Protein AF-A0AAU7J8F1-F1 (afdb_monomer)

Radius of gyration: 15.98 Å; Cα contacts (8 Å, |Δi|>4): 127; chains: 1; bounding box: 39×22×41 Å

Sequence (107 aa):
VMVTAHAFIMIFFMVMPIMIGGFGNWLVPLMIGAPDMAFPRMNNMSFWLLPPSLTLLLTGGLVESGAGTGWTVYPPLSSNIAHSGASVDLSIFSLHLAGASSILGAI

pLDDT: mean 96.73, std 1.99, range [86.19, 98.69]

Nearest PDB structures (foldseek):
  8d4t-assembly1_N  TM=1.000E+00  e=4.501E-09  Bos taurus
  8ugh-assembly1_4A  TM=9.991E-01  e=1.594E-08  Sus scrofa
  3abl-assembly1_A  TM=9.999E-01  e=2.052E-08  Bos taurus
  7vuw-assembly2_N  TM=1.000E+00  e=2.271E-08  Bos taurus
  5z62-assembly1_A  TM=9.864E-01  e=1.594E-08  Homo sapiens

Mean predicted aligned error: 2.63 Å

Solvent-accessible surface area (backbone atoms only — not comparable to full-atom values): 5605 Å² total; per-residue (Å²): 56,69,68,19,52,49,50,46,41,50,48,65,68,38,50,45,42,47,54,51,59,45,48,38,67,58,47,50,30,62,76,71,70,43,96,60,68,98,52,58,70,49,43,52,49,18,59,64,29,42,62,62,15,51,48,30,39,53,50,10,53,68,35,90,79,22,38,66,42,46,77,81,50,46,74,66,53,49,32,67,89,66,40,68,69,61,18,49,55,29,38,51,52,12,50,50,33,40,48,51,17,53,53,44,61,71,107

Structure (mmCIF, N/CA/C/O backbone):
data_AF-A0AAU7J8F1-F1
#
_entry.id   AF-A0AAU7J8F1-F1
#
loop_
_atom_site.group_PDB
_atom_site.id
_atom_site.type_symbol
_atom_site.label_atom_id
_atom_site.label_alt_id
_atom_site.label_comp_id
_atom_site.label_asym_id
_atom_site.label_entity_id
_atom_site.label_seq_id
_atom_site.pdbx_PDB_ins_code
_atom_site.Cartn_x
_atom_site.Cartn_y
_atom_site.Cartn_z
_atom_site.occupancy
_atom_site.B_iso_or_equiv
_atom_site.auth_seq_id
_atom_site.auth_comp_id
_atom_site.auth_asym_id
_atom_site.auth_atom_id
_atom_site.pdbx_PDB_model_num
ATOM 1 N N . VAL A 1 1 ? 3.678 -2.769 -18.247 1.00 86.19 1 VAL A N 1
ATOM 2 C CA . VAL A 1 1 ? 3.828 -1.732 -17.197 1.00 86.19 1 VAL A CA 1
ATOM 3 C C . VAL A 1 1 ? 2.465 -1.263 -16.710 1.00 86.19 1 VAL A C 1
ATOM 5 O O . VAL A 1 1 ? 2.128 -1.567 -15.578 1.00 86.19 1 VAL A O 1
ATOM 8 N N . MET A 1 2 ? 1.620 -0.655 -17.560 1.00 94.38 2 MET A N 1
ATOM 9 C CA . MET A 1 2 ? 0.279 -0.188 -17.145 1.00 94.38 2 MET A CA 1
ATOM 10 C C . MET A 1 2 ? -0.613 -1.285 -16.550 1.00 94.38 2 MET A C 1
ATOM 12 O O . MET A 1 2 ? -1.259 -1.053 -15.538 1.00 94.38 2 MET A O 1
ATOM 16 N N . V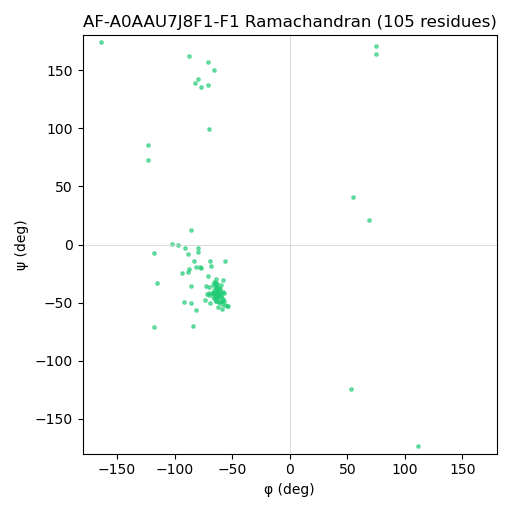AL A 1 3 ? -0.611 -2.491 -17.130 1.00 96.62 3 VAL A N 1
ATOM 17 C CA . VAL A 1 3 ? -1.375 -3.635 -16.594 1.00 96.62 3 VAL A CA 1
ATOM 18 C C . VAL A 1 3 ? -0.867 -4.051 -15.208 1.00 96.62 3 VAL A C 1
ATOM 20 O O . VAL A 1 3 ? -1.666 -4.261 -14.300 1.00 96.62 3 VAL A O 1
ATOM 23 N N . THR A 1 4 ? 0.457 -4.115 -15.027 1.00 95.75 4 THR A N 1
ATOM 24 C CA . THR A 1 4 ? 1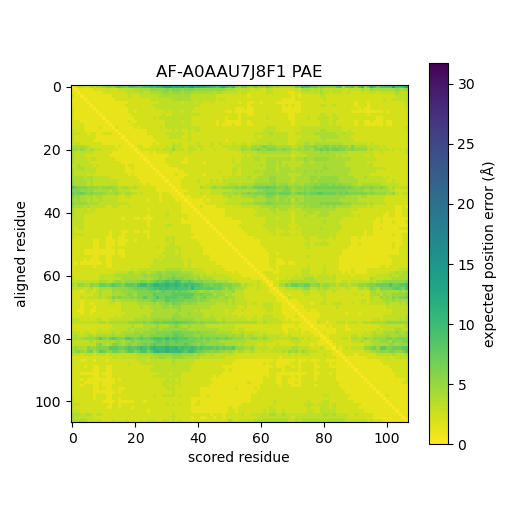.098 -4.393 -13.734 1.00 95.75 4 THR A CA 1
ATOM 25 C C . THR A 1 4 ? 0.700 -3.348 -12.688 1.00 95.75 4 THR A C 1
ATOM 27 O O . THR A 1 4 ? 0.218 -3.701 -11.615 1.00 95.75 4 THR A O 1
ATOM 30 N N . ALA A 1 5 ? 0.838 -2.061 -13.024 1.00 95.88 5 ALA A N 1
ATOM 31 C CA . ALA A 1 5 ? 0.503 -0.950 -12.139 1.00 95.88 5 ALA A CA 1
ATOM 32 C C . ALA A 1 5 ? -0.992 -0.920 -11.795 1.00 95.88 5 ALA A C 1
ATOM 34 O O . ALA A 1 5 ? -1.344 -0.745 -10.633 1.00 95.88 5 ALA A O 1
ATOM 35 N N . HIS A 1 6 ? -1.869 -1.153 -12.776 1.00 98.00 6 HIS A N 1
ATOM 36 C CA . HIS A 1 6 ? -3.310 -1.258 -12.558 1.00 98.00 6 HIS A CA 1
ATOM 37 C C . HIS A 1 6 ? -3.634 -2.345 -11.530 1.00 98.00 6 HIS A C 1
ATOM 39 O O . HIS A 1 6 ? -4.306 -2.064 -10.544 1.00 98.00 6 HIS A O 1
ATOM 45 N N . ALA A 1 7 ? -3.117 -3.560 -11.718 1.00 97.94 7 ALA A N 1
ATOM 46 C CA . ALA A 1 7 ? -3.362 -4.658 -10.790 1.00 97.94 7 ALA A CA 1
ATOM 47 C C . ALA A 1 7 ? -2.860 -4.337 -9.372 1.00 97.94 7 ALA A C 1
ATOM 49 O O . ALA A 1 7 ? -3.592 -4.539 -8.402 1.00 97.94 7 ALA A O 1
ATOM 50 N N . PHE A 1 8 ? -1.652 -3.778 -9.246 1.00 97.94 8 PHE A N 1
ATOM 51 C CA . PHE A 1 8 ? -1.115 -3.388 -7.943 1.00 97.94 8 PHE A CA 1
ATOM 52 C C . PHE A 1 8 ? -1.945 -2.304 -7.262 1.00 97.94 8 PHE A C 1
ATOM 54 O O . PHE A 1 8 ? -2.292 -2.463 -6.094 1.00 97.94 8 PHE A O 1
ATOM 61 N N . ILE A 1 9 ? -2.327 -1.249 -7.982 1.00 98.25 9 ILE A N 1
ATOM 62 C CA . ILE A 1 9 ? -3.161 -0.173 -7.437 1.00 98.25 9 ILE A CA 1
ATOM 63 C C . ILE A 1 9 ? -4.517 -0.720 -6.992 1.00 98.25 9 ILE A C 1
ATOM 65 O O . ILE A 1 9 ? -4.928 -0.481 -5.858 1.00 98.25 9 ILE A O 1
ATOM 69 N N . MET A 1 10 ? -5.195 -1.492 -7.843 1.00 98.38 10 MET A N 1
ATOM 70 C CA . MET A 1 10 ? -6.533 -1.998 -7.537 1.00 98.38 10 MET A CA 1
ATOM 71 C C . MET A 1 10 ? -6.534 -2.928 -6.321 1.00 98.38 10 MET A C 1
ATOM 73 O O . MET A 1 10 ? -7.415 -2.827 -5.474 1.00 98.38 10 MET A O 1
ATOM 77 N N . ILE A 1 11 ? -5.546 -3.813 -6.194 1.00 97.12 11 ILE A N 1
ATOM 78 C CA . ILE A 1 11 ? -5.516 -4.787 -5.098 1.00 97.12 11 ILE A CA 1
ATOM 79 C C . ILE A 1 11 ? -4.971 -4.146 -3.816 1.00 97.12 11 ILE A C 1
ATOM 81 O O . ILE A 1 11 ? -5.654 -4.133 -2.790 1.00 97.12 11 ILE A O 1
ATOM 85 N N . PHE A 1 12 ? -3.761 -3.587 -3.875 1.00 97.62 12 PHE A N 1
ATOM 86 C CA . PHE A 1 12 ? -3.008 -3.170 -2.688 1.00 97.62 12 PHE A CA 1
ATOM 87 C C . PHE A 1 12 ? -3.307 -1.747 -2.225 1.00 97.62 12 PHE A C 1
ATOM 89 O O . PHE A 1 12 ? -3.129 -1.457 -1.046 1.00 97.62 12 PHE A O 1
ATOM 96 N N . PHE A 1 13 ? -3.794 -0.874 -3.110 1.00 97.94 13 PHE A N 1
ATOM 97 C CA . PHE A 1 13 ? -4.016 0.543 -2.793 1.00 97.94 13 PHE A CA 1
ATOM 98 C C . PHE A 1 13 ? -5.479 0.985 -2.895 1.00 97.94 13 PHE A C 1
ATOM 100 O O . PHE A 1 13 ? -5.805 2.094 -2.479 1.00 97.94 13 PHE A O 1
ATOM 107 N N . MET A 1 14 ? -6.368 0.124 -3.396 1.00 97.56 14 MET A N 1
ATOM 108 C CA . MET A 1 14 ? -7.804 0.385 -3.459 1.00 97.56 14 MET A CA 1
ATOM 109 C C . MET A 1 14 ? -8.591 -0.633 -2.628 1.00 97.56 14 MET A C 1
ATOM 111 O O . MET A 1 14 ? -9.092 -0.279 -1.565 1.00 97.56 14 MET A O 1
ATOM 115 N N . VAL A 1 15 ? -8.681 -1.896 -3.059 1.00 98.00 15 VAL A N 1
ATOM 116 C CA . VAL A 1 15 ? -9.546 -2.898 -2.411 1.00 98.00 15 VAL A CA 1
ATOM 117 C C . VAL A 1 15 ? -9.132 -3.151 -0.962 1.00 98.00 15 VAL A C 1
ATOM 119 O O . VAL A 1 15 ? -9.967 -3.017 -0.070 1.00 98.00 15 VAL A O 1
ATOM 122 N N . MET A 1 16 ? -7.863 -3.479 -0.698 1.00 97.12 16 MET A N 1
ATOM 123 C CA . MET A 1 16 ? -7.426 -3.775 0.673 1.00 97.12 16 MET A CA 1
ATOM 124 C C . MET A 1 16 ? -7.539 -2.566 1.616 1.00 97.12 16 MET A C 1
ATOM 126 O O . MET A 1 16 ? -8.151 -2.720 2.677 1.00 97.12 16 MET A O 1
ATOM 130 N N . PRO A 1 17 ? -7.053 -1.359 1.262 1.00 96.56 17 PRO A N 1
ATOM 131 C CA . PRO A 1 17 ? -7.198 -0.203 2.140 1.00 96.56 17 PRO A CA 1
ATOM 132 C C . PRO A 1 17 ? -8.648 0.211 2.372 1.00 96.56 17 PRO A C 1
ATOM 134 O O . PRO A 1 17 ? -8.980 0.574 3.491 1.00 96.56 17 PRO A O 1
ATOM 137 N N . ILE A 1 18 ? -9.532 0.129 1.371 1.00 98.19 18 ILE A N 1
ATOM 138 C CA . ILE A 1 18 ? -10.946 0.487 1.558 1.00 98.19 18 ILE A CA 1
ATOM 139 C C . ILE A 1 18 ? -11.647 -0.534 2.455 1.00 98.19 18 ILE A C 1
ATOM 141 O O . ILE A 1 18 ? -12.302 -0.153 3.424 1.00 98.19 18 ILE A O 1
ATOM 145 N N . MET A 1 19 ? -11.510 -1.827 2.150 1.00 97.44 19 MET A N 1
ATOM 146 C CA . MET A 1 19 ? -12.256 -2.877 2.845 1.00 97.44 19 MET A CA 1
ATOM 147 C C . MET A 1 19 ? -11.726 -3.131 4.255 1.00 97.44 19 MET A C 1
ATOM 149 O O . MET A 1 19 ? -12.504 -3.191 5.202 1.00 97.44 19 MET A O 1
ATOM 153 N N . ILE A 1 20 ? -10.410 -3.267 4.410 1.00 94.50 20 ILE A N 1
ATOM 154 C CA . ILE A 1 20 ? -9.793 -3.631 5.691 1.00 94.50 20 ILE A CA 1
ATOM 155 C C . ILE A 1 20 ? -9.423 -2.366 6.468 1.00 94.50 20 ILE A C 1
ATOM 157 O O . ILE A 1 20 ? -9.797 -2.216 7.626 1.00 94.50 20 ILE A O 1
ATOM 161 N N . GLY A 1 21 ? -8.738 -1.424 5.816 1.00 93.50 21 GLY A N 1
ATOM 162 C CA . GLY A 1 21 ? -8.289 -0.188 6.456 1.00 93.50 21 GLY A CA 1
ATOM 163 C C . GLY A 1 21 ? -9.420 0.801 6.753 1.00 93.50 21 GLY A C 1
ATOM 164 O O . GLY A 1 21 ? -9.439 1.384 7.828 1.00 93.50 21 GLY A O 1
ATOM 165 N N 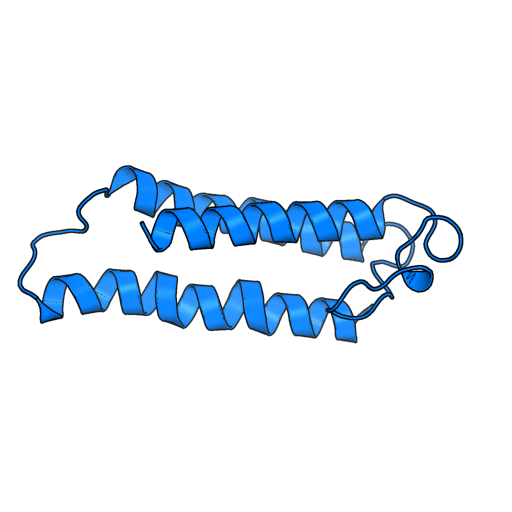. GLY A 1 22 ? -10.360 1.001 5.830 1.00 96.12 22 GLY A N 1
ATOM 166 C CA . GLY A 1 22 ? -11.471 1.940 5.976 1.00 96.12 22 GLY A CA 1
ATOM 167 C C . GLY A 1 22 ? -12.636 1.323 6.740 1.00 96.12 22 GLY A C 1
ATOM 168 O O . GLY A 1 22 ? -12.908 1.689 7.882 1.00 96.12 22 GLY A O 1
ATOM 169 N N . PHE A 1 23 ? -13.322 0.364 6.114 1.00 98.00 23 PHE A N 1
ATOM 170 C CA . PHE A 1 23 ? -14.492 -0.272 6.718 1.00 98.00 23 PHE A CA 1
ATOM 171 C C . PHE A 1 23 ? -14.140 -1.108 7.947 1.00 98.00 23 PHE A C 1
ATOM 173 O O . PHE A 1 23 ? -14.860 -1.018 8.936 1.00 98.00 23 PHE A O 1
ATOM 180 N N . GLY A 1 24 ? -13.050 -1.878 7.923 1.00 97.06 24 GLY A N 1
ATOM 181 C CA . GLY A 1 24 ? -12.628 -2.685 9.071 1.00 97.06 24 GLY A CA 1
ATOM 182 C C . GLY A 1 24 ? -12.380 -1.836 10.319 1.00 97.06 24 GLY A C 1
ATOM 183 O O . GLY A 1 24 ? -13.037 -2.044 11.336 1.00 97.06 24 GLY A O 1
ATOM 184 N N . ASN A 1 25 ? -11.514 -0.822 10.225 1.00 97.00 25 ASN A N 1
ATOM 185 C CA . ASN A 1 25 ? -11.208 0.051 11.365 1.00 97.00 25 ASN A CA 1
ATOM 186 C C . ASN A 1 25 ? -12.399 0.864 11.867 1.00 97.00 25 ASN A C 1
ATOM 188 O O . ASN A 1 25 ? -12.455 1.191 13.050 1.00 97.00 25 ASN A O 1
ATOM 192 N N . TRP A 1 26 ? -13.339 1.214 10.988 1.00 97.06 26 TRP A N 1
ATOM 193 C CA . TRP A 1 26 ? -14.491 2.007 11.393 1.00 97.06 26 TRP A CA 1
ATOM 194 C C . TRP A 1 26 ? -15.629 1.154 11.954 1.00 97.06 26 TRP A C 1
ATOM 196 O O . TRP A 1 26 ? -16.154 1.443 13.027 1.00 97.06 26 TRP A O 1
ATOM 206 N N . LEU A 1 27 ? -16.031 0.106 11.235 1.00 98.19 27 LEU A N 1
ATOM 207 C CA . LEU A 1 27 ? -17.245 -0.644 11.539 1.00 98.19 27 LEU A CA 1
ATOM 208 C C . LEU A 1 27 ? -17.022 -1.735 12.582 1.00 98.19 27 LEU A C 1
ATOM 210 O O . LEU A 1 27 ? -17.917 -1.961 13.391 1.00 98.19 27 LEU A O 1
ATOM 214 N N . VAL A 1 28 ? -15.865 -2.405 12.596 1.00 97.88 28 VAL A N 1
ATOM 215 C CA . VAL A 1 28 ? -15.650 -3.552 13.495 1.00 97.88 28 VAL A CA 1
ATOM 216 C C . VAL A 1 28 ? -15.752 -3.147 14.970 1.00 97.88 28 VAL A C 1
ATOM 218 O O . VAL A 1 28 ? -16.542 -3.787 15.667 1.00 97.88 28 VAL A O 1
ATOM 221 N N . PRO A 1 29 ? -15.079 -2.081 15.461 1.00 97.75 29 PRO A N 1
ATOM 222 C CA . PRO A 1 29 ? -15.232 -1.649 16.852 1.00 97.75 29 PRO A CA 1
ATOM 223 C C . PRO A 1 29 ? -16.682 -1.308 17.207 1.00 97.75 29 PRO A C 1
ATOM 225 O O . PRO A 1 29 ? -17.177 -1.725 18.252 1.00 97.75 29 PRO A O 1
ATOM 228 N N . LEU A 1 30 ? -17.395 -0.631 16.301 1.00 97.88 30 LEU A N 1
ATOM 229 C CA . LEU A 1 30 ? -18.798 -0.259 16.497 1.00 97.88 30 LEU A CA 1
ATOM 230 C C . LEU A 1 30 ? -19.718 -1.484 16.570 1.00 97.88 30 LEU A C 1
ATOM 232 O O . LEU A 1 30 ? -20.605 -1.531 17.419 1.00 97.88 30 LEU A O 1
ATOM 236 N N . MET A 1 31 ? -19.498 -2.485 15.714 1.00 98.19 31 MET A N 1
ATOM 237 C CA . MET A 1 31 ? -20.282 -3.724 15.688 1.00 98.19 31 MET A CA 1
ATOM 238 C C . MET A 1 31 ? -20.095 -4.565 16.957 1.00 98.19 31 MET A C 1
ATOM 240 O O . MET A 1 31 ? -21.038 -5.234 17.374 1.00 98.19 31 MET A O 1
ATOM 244 N N . ILE A 1 32 ? -18.909 -4.526 17.577 1.00 98.19 32 ILE A N 1
ATOM 245 C CA . ILE A 1 32 ? -18.611 -5.268 18.816 1.00 98.19 32 ILE A CA 1
ATOM 246 C C . ILE A 1 32 ? -18.755 -4.419 20.091 1.00 98.19 32 ILE A C 1
ATOM 248 O O . ILE A 1 32 ? -18.530 -4.928 21.187 1.00 98.19 32 ILE A O 1
ATOM 252 N N . GLY A 1 33 ? -19.116 -3.137 19.972 1.00 97.81 33 GLY A N 1
ATOM 253 C CA . GLY A 1 33 ? -19.250 -2.212 21.103 1.00 97.81 33 GLY A CA 1
ATOM 254 C C . GLY A 1 33 ? -17.924 -1.832 21.774 1.00 97.81 33 GLY A C 1
ATOM 255 O O . GLY A 1 33 ? -17.924 -1.412 22.932 1.00 97.81 33 GLY A O 1
ATOM 256 N N . ALA A 1 34 ? -16.797 -1.989 21.077 1.00 98.12 34 ALA A N 1
ATOM 257 C CA . ALA A 1 34 ? -15.491 -1.577 21.57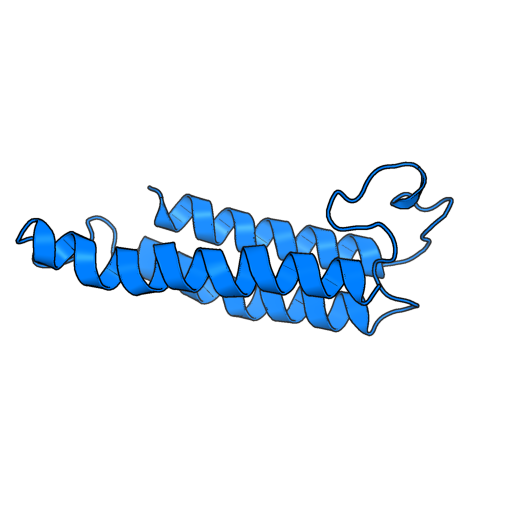1 1.00 98.12 34 ALA A CA 1
ATOM 258 C C . ALA A 1 34 ? -15.292 -0.061 21.384 1.00 98.12 34 ALA A C 1
ATOM 260 O O . ALA A 1 34 ? -15.698 0.489 20.358 1.00 98.12 34 ALA A O 1
ATOM 261 N N . PRO A 1 35 ? -14.645 0.627 22.343 1.00 96.88 35 PRO A N 1
ATOM 262 C CA . PRO A 1 35 ? -14.376 2.058 22.226 1.00 96.88 35 PRO A CA 1
ATOM 263 C C . PRO A 1 35 ? -13.298 2.389 21.180 1.00 96.88 35 PRO A C 1
ATOM 265 O O . PRO A 1 35 ? -13.310 3.495 20.648 1.00 96.88 35 PRO A O 1
ATOM 268 N N . ASP A 1 36 ? -12.370 1.463 20.909 1.00 96.50 36 ASP A N 1
ATOM 269 C CA . ASP A 1 36 ? -11.274 1.605 19.939 1.00 96.50 36 ASP A CA 1
ATOM 270 C C . ASP A 1 36 ? -10.664 0.221 19.610 1.00 96.50 36 ASP A C 1
ATOM 272 O O . ASP A 1 36 ? -11.013 -0.791 20.228 1.00 96.50 36 ASP A O 1
ATOM 276 N N . MET A 1 37 ? -9.730 0.175 18.660 1.00 97.12 37 MET A N 1
ATOM 277 C CA . MET A 1 37 ? -8.880 -0.978 18.351 1.00 97.12 37 MET A CA 1
ATOM 278 C C . MET A 1 37 ? -7.924 -1.303 19.513 1.00 97.12 37 MET A C 1
ATOM 280 O O . MET A 1 37 ? -7.474 -0.415 20.231 1.00 97.12 37 MET A O 1
ATOM 284 N N . ALA A 1 38 ? -7.542 -2.576 19.677 1.00 96.88 38 ALA A N 1
ATOM 285 C CA . ALA A 1 38 ? -6.671 -3.010 20.781 1.00 96.88 38 ALA A CA 1
ATOM 286 C C . ALA A 1 38 ? -5.262 -2.380 20.745 1.00 96.88 38 ALA A C 1
ATOM 288 O O . ALA A 1 38 ? -4.688 -2.075 21.792 1.00 96.88 38 ALA A O 1
ATOM 289 N N . PHE A 1 39 ? -4.720 -2.135 19.546 1.00 97.81 39 PHE A N 1
ATOM 290 C CA . PHE A 1 39 ? -3.410 -1.508 19.340 1.00 97.81 39 PHE A CA 1
ATOM 291 C C . PHE A 1 39 ? -3.509 -0.234 18.473 1.00 97.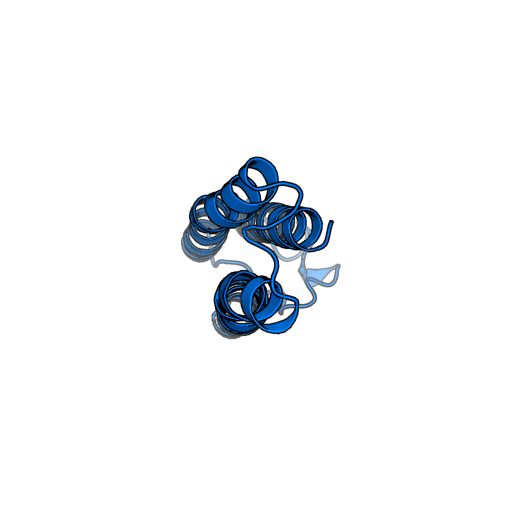81 39 PHE A C 1
ATOM 293 O O . PHE A 1 39 ? -3.041 -0.226 17.331 1.00 97.81 39 PHE A O 1
ATOM 300 N N . PRO A 1 40 ? -4.040 0.895 18.990 1.00 97.06 40 PRO A N 1
ATOM 301 C CA . PRO A 1 40 ? -4.338 2.077 18.170 1.00 97.06 40 PRO A CA 1
ATOM 302 C C . PRO A 1 40 ? -3.117 2.675 17.459 1.00 97.06 40 PRO A C 1
ATOM 304 O O . PRO A 1 40 ? -3.205 3.145 16.328 1.00 97.06 40 PRO A O 1
ATOM 307 N N . ARG A 1 41 ? -1.935 2.633 18.093 1.00 98.06 41 ARG A N 1
ATOM 308 C CA . ARG A 1 41 ? -0.691 3.143 17.484 1.00 98.06 41 ARG A CA 1
ATOM 309 C C . ARG A 1 41 ? -0.165 2.240 16.371 1.00 98.06 41 ARG A C 1
ATOM 311 O O . ARG A 1 41 ? 0.362 2.756 15.391 1.00 98.06 41 ARG A O 1
ATOM 318 N N . MET A 1 42 ? -0.313 0.923 16.521 1.00 97.75 42 MET A N 1
ATOM 319 C CA . MET A 1 42 ? 0.038 -0.037 15.472 1.00 97.75 42 MET A CA 1
ATOM 320 C C . MET A 1 42 ? -0.894 0.139 14.273 1.00 97.75 42 MET A C 1
ATOM 322 O O . MET A 1 42 ? -0.428 0.208 13.139 1.00 97.75 42 MET A O 1
ATOM 326 N N . ASN A 1 43 ? -2.185 0.339 14.542 1.00 98.00 43 ASN A N 1
ATOM 327 C CA . ASN A 1 43 ? -3.177 0.642 13.522 1.00 98.00 43 ASN A CA 1
ATOM 328 C C . ASN A 1 43 ? -2.912 1.982 12.808 1.00 98.00 43 ASN A C 1
ATOM 330 O O . ASN A 1 43 ? -3.002 2.075 11.593 1.00 98.00 43 ASN A O 1
ATOM 334 N N . ASN A 1 44 ? -2.501 3.028 13.528 1.00 97.94 44 ASN A N 1
ATOM 335 C CA . ASN A 1 44 ? -2.091 4.274 12.878 1.00 97.94 44 ASN A CA 1
ATOM 336 C C . ASN A 1 44 ? -0.845 4.061 11.998 1.00 97.94 44 ASN A C 1
ATOM 338 O O . ASN A 1 44 ? -0.770 4.577 10.885 1.00 97.94 44 ASN A O 1
ATOM 342 N N . MET A 1 45 ? 0.129 3.276 12.470 1.00 97.94 45 MET A N 1
ATOM 343 C CA . MET A 1 45 ? 1.324 2.958 11.687 1.00 97.94 45 MET A CA 1
ATOM 344 C C . MET A 1 45 ? 0.990 2.174 10.413 1.00 97.94 45 MET A C 1
ATOM 346 O O . MET A 1 45 ? 1.607 2.439 9.383 1.00 97.94 45 MET A O 1
ATOM 350 N N . SER A 1 46 ? 0.011 1.260 10.452 1.00 97.38 46 SER A N 1
ATOM 351 C CA . SER A 1 46 ? -0.417 0.518 9.260 1.00 97.38 46 SER A CA 1
ATOM 352 C C . SER A 1 46 ? -0.849 1.481 8.149 1.00 97.38 46 SER A C 1
ATOM 354 O O . SER A 1 46 ? -0.298 1.435 7.052 1.00 97.38 46 SER A O 1
ATOM 356 N N . PHE A 1 47 ? -1.697 2.466 8.462 1.00 98.00 47 PHE A N 1
ATOM 357 C CA . PHE A 1 47 ? -2.094 3.503 7.509 1.00 98.00 47 PHE A CA 1
ATOM 358 C C . PHE A 1 47 ? -0.896 4.294 6.959 1.00 98.00 47 PHE A C 1
ATOM 360 O O . PHE A 1 47 ? -0.779 4.477 5.746 1.00 98.00 47 PHE A O 1
ATOM 367 N N . TRP A 1 48 ? 0.022 4.736 7.823 1.00 98.31 48 TRP A N 1
ATOM 368 C CA . TRP A 1 48 ? 1.149 5.585 7.417 1.00 98.31 48 TRP A CA 1
ATOM 369 C C . TRP A 1 48 ? 2.206 4.885 6.559 1.00 98.31 48 TRP A C 1
ATOM 371 O O . TRP A 1 48 ? 3.007 5.564 5.915 1.00 98.31 48 TRP A O 1
ATOM 381 N N . LEU A 1 49 ? 2.193 3.555 6.482 1.00 98.38 49 LEU A N 1
ATOM 382 C CA . LEU A 1 49 ? 3.034 2.806 5.548 1.00 98.38 49 LEU A CA 1
ATOM 383 C C . LEU A 1 49 ? 2.499 2.836 4.105 1.00 98.38 49 LEU A C 1
ATOM 385 O O . LEU A 1 49 ? 3.279 2.641 3.169 1.00 98.38 49 LEU A O 1
ATOM 389 N N . LEU A 1 50 ? 1.212 3.133 3.887 1.00 98.25 50 LEU A N 1
ATOM 390 C CA . LEU A 1 50 ? 0.611 3.149 2.548 1.00 98.25 50 LEU A CA 1
ATOM 391 C C . LEU A 1 50 ? 1.087 4.320 1.662 1.00 98.25 50 LEU A C 1
ATOM 393 O O . LEU A 1 50 ? 1.414 4.061 0.504 1.00 98.25 50 LEU A O 1
ATOM 397 N N . PRO A 1 51 ? 1.203 5.582 2.132 1.00 98.38 51 PRO A N 1
ATOM 398 C CA . PRO A 1 51 ? 1.734 6.674 1.310 1.00 98.38 51 PRO A CA 1
ATOM 399 C C . PRO A 1 51 ? 3.168 6.468 0.781 1.00 98.38 51 PRO A C 1
ATOM 401 O O . PRO A 1 51 ? 3.374 6.646 -0.425 1.00 98.38 51 PRO A O 1
ATOM 404 N N . PRO A 1 52 ? 4.174 6.074 1.594 1.00 98.44 52 PRO A N 1
ATOM 405 C CA . PRO A 1 52 ? 5.508 5.793 1.068 1.00 98.44 52 PRO A CA 1
ATOM 406 C C . PRO A 1 52 ? 5.508 4.557 0.161 1.00 98.44 52 PRO A C 1
ATOM 408 O O . PRO A 1 52 ? 6.188 4.560 -0.861 1.00 98.44 52 PRO A O 1
ATOM 411 N N . SER A 1 53 ? 4.692 3.542 0.464 1.00 98.50 53 SER A N 1
ATOM 412 C CA . SER A 1 53 ? 4.496 2.380 -0.408 1.00 98.50 53 SER A CA 1
ATOM 413 C C . SER A 1 53 ? 3.971 2.780 -1.793 1.00 98.50 53 SER A C 1
ATOM 415 O O . SER A 1 53 ? 4.556 2.398 -2.808 1.00 98.50 53 SER A O 1
ATOM 417 N N . LEU A 1 54 ? 2.924 3.608 -1.859 1.00 98.38 54 LEU A N 1
ATOM 418 C CA . LEU A 1 54 ? 2.377 4.107 -3.122 1.00 98.38 54 LEU A CA 1
ATOM 419 C C . LEU A 1 54 ? 3.404 4.964 -3.863 1.00 98.38 54 LEU A C 1
ATOM 421 O O . LEU A 1 54 ? 3.554 4.843 -5.075 1.00 98.38 54 LEU A O 1
ATOM 425 N N . THR A 1 55 ? 4.149 5.794 -3.133 1.00 98.38 55 THR A N 1
ATOM 426 C CA . THR A 1 55 ? 5.204 6.632 -3.713 1.00 98.38 55 THR A CA 1
ATOM 427 C C . THR A 1 55 ? 6.268 5.775 -4.393 1.00 98.38 55 THR A C 1
ATOM 429 O O . THR A 1 55 ? 6.621 6.068 -5.529 1.00 98.38 55 THR A O 1
ATOM 432 N N . LEU A 1 56 ? 6.716 4.686 -3.756 1.00 98.44 56 LEU A N 1
ATOM 433 C CA . LEU A 1 56 ? 7.654 3.727 -4.352 1.00 98.44 56 LEU A CA 1
ATOM 434 C C . LEU A 1 56 ? 7.091 3.046 -5.605 1.00 98.44 56 LEU A C 1
ATOM 436 O O . LEU A 1 56 ? 7.828 2.835 -6.564 1.00 98.44 56 LEU A O 1
ATOM 440 N N . LEU A 1 57 ? 5.793 2.723 -5.630 1.00 98.00 57 LEU A N 1
ATOM 441 C CA . LEU A 1 57 ? 5.169 2.141 -6.822 1.00 98.00 57 LEU A CA 1
ATOM 442 C C . LEU A 1 57 ? 5.156 3.138 -7.985 1.00 98.00 57 LEU A C 1
ATOM 444 O O . LEU A 1 57 ? 5.490 2.786 -9.116 1.00 98.00 57 LEU A O 1
ATOM 448 N N . LEU A 1 58 ? 4.763 4.384 -7.708 1.00 97.50 58 LEU A N 1
ATOM 449 C CA . LEU A 1 58 ? 4.686 5.436 -8.716 1.00 97.50 58 LEU A CA 1
ATOM 450 C C . LEU A 1 58 ? 6.077 5.801 -9.239 1.00 97.50 58 LEU A C 1
ATOM 452 O O . LEU A 1 58 ? 6.256 5.879 -10.451 1.00 97.50 58 LEU A O 1
ATOM 456 N N . THR A 1 59 ? 7.078 5.951 -8.367 1.00 97.38 59 THR A N 1
ATOM 457 C CA . THR A 1 59 ? 8.465 6.167 -8.805 1.00 97.38 59 THR A CA 1
ATOM 458 C C . THR A 1 59 ? 8.997 4.965 -9.575 1.00 97.38 59 THR A C 1
ATOM 460 O O . THR A 1 59 ? 9.608 5.154 -10.622 1.00 97.38 59 THR A O 1
ATOM 463 N N . GLY A 1 60 ? 8.687 3.739 -9.144 1.00 95.88 60 GLY A N 1
ATOM 464 C CA . GLY A 1 60 ? 9.014 2.512 -9.870 1.00 95.88 60 GLY A CA 1
ATOM 465 C C . GLY A 1 60 ? 8.430 2.464 -11.282 1.00 95.88 60 GLY A C 1
ATOM 466 O O . GLY A 1 60 ? 9.053 1.886 -12.163 1.00 95.88 60 GLY A O 1
ATOM 467 N N . GLY A 1 61 ? 7.2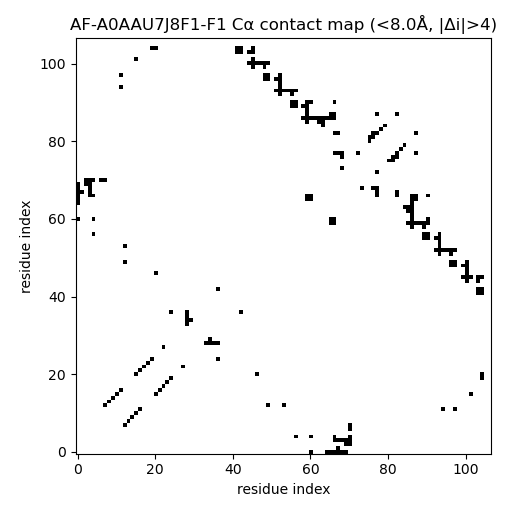80 3.101 -11.525 1.00 94.31 61 GLY A N 1
ATOM 468 C CA . GLY A 1 61 ? 6.683 3.252 -12.857 1.00 94.31 61 GLY A CA 1
ATOM 469 C C . GLY A 1 61 ? 7.262 4.391 -13.707 1.00 94.31 61 GLY A C 1
ATOM 470 O O . GLY A 1 61 ? 7.089 4.371 -14.923 1.00 94.31 61 GLY A O 1
ATOM 471 N N . LEU A 1 62 ? 7.927 5.370 -13.086 1.00 94.44 62 LEU A N 1
ATOM 472 C CA . LEU A 1 62 ? 8.554 6.519 -13.756 1.00 94.44 62 LEU A CA 1
ATOM 473 C C . LEU A 1 62 ? 10.038 6.291 -14.075 1.00 94.44 62 LEU A C 1
ATOM 475 O O . LEU A 1 62 ? 10.582 6.946 -14.961 1.00 94.44 62 LEU A O 1
ATOM 479 N N . VAL A 1 63 ? 10.701 5.399 -13.336 1.00 94.50 63 VAL A N 1
ATOM 480 C CA . VAL A 1 63 ? 12.095 5.014 -13.572 1.00 94.50 63 VAL A CA 1
ATOM 481 C C . VAL A 1 63 ? 12.160 3.955 -14.676 1.00 94.50 63 VAL A C 1
ATOM 483 O O . VAL A 1 63 ? 11.358 3.022 -14.715 1.00 94.50 63 VAL A O 1
ATOM 486 N N . GLU A 1 64 ? 13.151 4.088 -15.563 1.00 92.44 64 GLU A N 1
ATOM 487 C CA . GLU A 1 64 ? 13.360 3.209 -16.722 1.00 92.44 64 GLU A CA 1
ATOM 488 C C . GLU A 1 64 ? 12.097 3.089 -17.590 1.00 92.44 64 GLU A C 1
ATOM 490 O O . GLU A 1 64 ? 11.563 4.086 -18.067 1.00 92.44 64 GLU A O 1
ATOM 495 N N . SER A 1 65 ? 11.636 1.859 -17.821 1.00 91.19 65 SER A N 1
ATOM 496 C CA . SER A 1 65 ? 10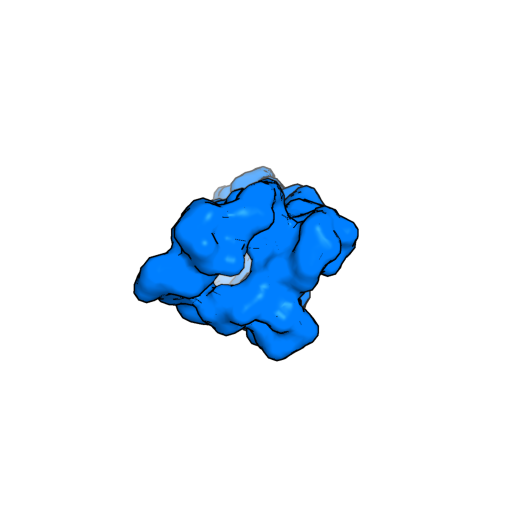.372 1.565 -18.487 1.00 91.19 65 SER A CA 1
ATOM 497 C C . SER A 1 65 ? 9.279 1.160 -17.497 1.00 91.19 65 SER A C 1
ATOM 499 O O . SER A 1 65 ? 8.162 0.892 -17.921 1.00 91.19 65 SER A O 1
ATOM 501 N N . GLY A 1 66 ? 9.565 1.125 -16.193 1.00 93.38 66 GLY A N 1
ATOM 502 C CA . GLY A 1 66 ? 8.677 0.581 -15.174 1.00 93.38 66 GLY A CA 1
ATOM 503 C C . GLY A 1 66 ? 8.606 -0.952 -15.141 1.00 93.38 66 GLY A C 1
ATOM 504 O O . GLY A 1 66 ? 9.075 -1.656 -16.036 1.00 93.38 66 GLY A O 1
ATOM 505 N N . ALA A 1 67 ? 7.964 -1.498 -14.103 1.00 94.94 67 ALA A N 1
ATOM 506 C CA . ALA A 1 67 ? 7.820 -2.946 -13.935 1.00 94.94 67 ALA A CA 1
ATOM 507 C C . ALA A 1 67 ? 6.858 -3.561 -14.978 1.00 94.94 67 ALA A C 1
ATOM 509 O O . ALA A 1 67 ? 5.625 -3.536 -14.865 1.00 94.94 67 ALA A O 1
ATOM 510 N N . GLY A 1 68 ? 7.433 -4.140 -16.032 1.00 94.81 68 GLY A N 1
ATOM 511 C CA . GLY A 1 68 ? 6.738 -4.791 -17.147 1.00 94.81 68 GLY A CA 1
ATOM 512 C C . GLY A 1 68 ? 6.381 -6.263 -16.924 1.00 94.81 68 GLY A C 1
ATOM 513 O O . GLY A 1 68 ? 5.993 -6.936 -17.870 1.00 94.81 68 GLY A O 1
ATOM 514 N N . THR A 1 69 ? 6.478 -6.757 -15.693 1.00 95.50 69 THR A N 1
ATOM 515 C CA . THR A 1 69 ? 6.567 -8.190 -15.366 1.00 95.50 69 THR A CA 1
ATOM 516 C C . THR A 1 69 ? 5.224 -8.888 -15.111 1.00 95.50 69 THR A C 1
ATOM 518 O O . THR A 1 69 ? 5.193 -10.093 -14.868 1.00 95.50 69 THR A O 1
ATOM 521 N N . GLY A 1 70 ? 4.110 -8.149 -15.151 1.00 95.44 70 GLY A N 1
ATOM 522 C CA . GLY A 1 70 ? 2.824 -8.605 -14.620 1.00 95.44 70 GLY A CA 1
ATOM 523 C C . GLY A 1 70 ? 2.787 -8.568 -13.086 1.00 95.44 70 GLY A C 1
ATOM 524 O O . GLY A 1 70 ? 3.813 -8.460 -12.421 1.00 95.44 70 GLY A O 1
ATOM 525 N N . TRP A 1 71 ? 1.587 -8.641 -12.503 1.00 96.69 71 TRP A N 1
ATOM 526 C CA . TRP A 1 71 ? 1.409 -8.480 -11.051 1.00 96.69 71 TRP A CA 1
ATOM 527 C C . TRP A 1 71 ? 2.005 -9.625 -10.214 1.00 96.69 71 TRP A C 1
ATOM 529 O O . TRP A 1 71 ? 2.248 -9.460 -9.026 1.00 96.69 71 TRP A O 1
ATOM 539 N N . THR A 1 72 ? 2.268 -10.781 -10.823 1.00 96.44 72 THR A N 1
ATOM 540 C CA . THR A 1 72 ? 2.905 -11.923 -10.153 1.00 96.44 72 THR A CA 1
ATOM 541 C C . THR A 1 72 ? 4.430 -11.822 -10.102 1.00 96.44 72 THR A C 1
ATOM 543 O O . THR A 1 72 ? 5.053 -12.563 -9.349 1.00 96.44 72 THR A O 1
ATOM 546 N N . VAL A 1 73 ? 5.039 -10.920 -10.885 1.00 96.81 73 VAL A N 1
ATOM 547 C CA . VAL A 1 73 ? 6.483 -10.620 -10.861 1.00 96.81 73 VAL A CA 1
ATOM 548 C C . VAL A 1 73 ? 7.360 -11.872 -11.061 1.00 96.81 73 VAL A C 1
ATOM 550 O O . VAL A 1 73 ? 8.386 -12.054 -10.406 1.00 96.81 73 VAL A O 1
ATOM 553 N N . TYR A 1 74 ? 6.971 -12.764 -11.979 1.00 97.00 74 TYR A N 1
ATOM 554 C CA . TYR A 1 74 ? 7.682 -14.033 -12.162 1.00 97.00 74 TYR A CA 1
ATOM 555 C C . TYR A 1 74 ? 9.072 -13.876 -12.814 1.00 97.00 74 TYR A C 1
ATOM 557 O O . TYR A 1 74 ? 9.210 -13.168 -13.819 1.00 97.00 74 TYR A O 1
ATOM 565 N N . PRO A 1 75 ? 10.100 -14.591 -12.316 1.00 96.12 75 PRO A N 1
ATOM 566 C CA . PRO A 1 75 ? 11.346 -14.788 -13.050 1.00 96.12 75 PRO A CA 1
ATOM 567 C C . PRO A 1 75 ? 11.134 -15.739 -14.252 1.00 96.12 75 PRO A C 1
ATOM 569 O O . PRO A 1 75 ? 10.197 -16.537 -14.245 1.00 96.12 75 PRO A O 1
ATOM 572 N N . PRO A 1 76 ? 11.989 -15.687 -15.295 1.00 95.12 76 PRO A N 1
ATOM 573 C CA . PRO A 1 76 ? 13.160 -14.819 -15.428 1.00 95.12 76 PRO A CA 1
ATOM 574 C C . PRO A 1 76 ? 12.811 -13.389 -15.861 1.00 95.12 76 PRO A C 1
ATOM 576 O O . PRO A 1 76 ? 13.694 -12.536 -15.868 1.00 95.12 76 PRO A O 1
ATOM 579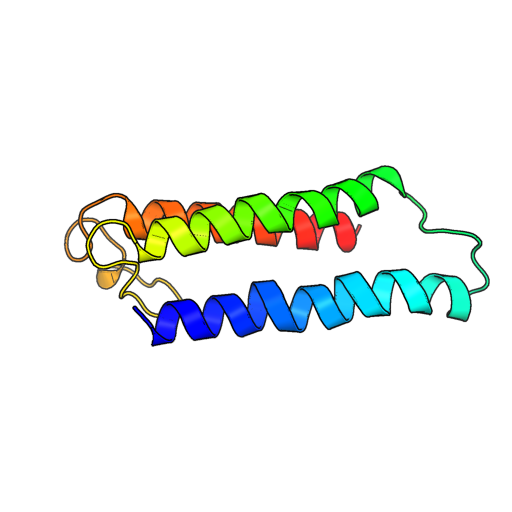 N N . LEU A 1 77 ? 11.547 -13.106 -16.195 1.00 95.88 77 LEU A N 1
ATOM 580 C CA . LEU A 1 77 ? 11.124 -11.799 -16.699 1.00 95.88 77 LEU A CA 1
ATOM 581 C C . LEU A 1 77 ? 11.385 -10.672 -15.688 1.00 95.88 77 LEU A C 1
ATOM 583 O O . LEU A 1 77 ? 11.815 -9.599 -16.083 1.00 95.88 77 LEU A O 1
ATOM 587 N N . SER A 1 78 ? 11.188 -10.915 -14.391 1.00 95.81 78 SER A N 1
ATOM 588 C CA . SER A 1 78 ? 11.496 -9.945 -13.329 1.00 95.81 78 SER A CA 1
ATOM 589 C C . SER A 1 78 ? 12.969 -9.856 -12.930 1.00 95.81 78 SER A C 1
ATOM 591 O O . SER A 1 78 ? 13.316 -9.036 -12.087 1.00 95.81 78 SER A O 1
ATOM 593 N N . SER A 1 79 ? 13.841 -10.683 -13.509 1.00 95.81 79 SER A N 1
ATOM 594 C CA . SER A 1 79 ? 15.271 -10.673 -13.195 1.00 95.81 79 SER A CA 1
ATOM 595 C C . SER A 1 79 ? 16.041 -9.668 -14.054 1.00 95.81 79 SER A C 1
ATOM 597 O O . SER A 1 79 ? 15.599 -9.311 -15.147 1.00 95.81 79 SER A O 1
ATOM 599 N N . ASN A 1 80 ? 17.256 -9.317 -13.619 1.00 94.12 80 ASN A N 1
ATOM 600 C CA . ASN A 1 80 ? 18.170 -8.409 -14.328 1.00 94.12 80 ASN A CA 1
ATOM 601 C C . ASN A 1 80 ? 18.517 -8.821 -15.772 1.00 94.12 80 ASN A C 1
ATOM 603 O O . ASN A 1 80 ? 19.051 -8.008 -16.520 1.00 94.12 80 ASN A O 1
ATOM 607 N N . ILE A 1 81 ? 18.223 -10.063 -16.175 1.00 93.88 81 ILE A N 1
ATOM 608 C CA . ILE A 1 81 ? 18.418 -10.532 -17.554 1.00 93.88 81 ILE A CA 1
ATOM 609 C C . ILE A 1 81 ? 17.405 -9.873 -18.505 1.00 93.88 81 ILE A C 1
ATOM 611 O O . ILE A 1 81 ? 17.743 -9.581 -19.648 1.00 93.88 81 ILE A O 1
ATOM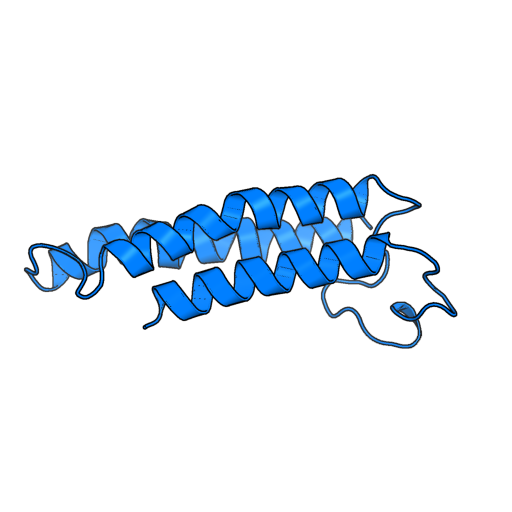 615 N N . ALA A 1 82 ? 16.170 -9.653 -18.045 1.00 93.12 82 ALA A N 1
ATOM 616 C CA . ALA A 1 82 ? 15.064 -9.152 -18.865 1.00 93.12 82 ALA A CA 1
ATOM 617 C C . ALA A 1 82 ? 14.566 -7.765 -18.428 1.00 93.12 82 ALA A C 1
ATOM 619 O O . ALA A 1 82 ? 14.172 -6.963 -19.271 1.00 93.12 82 ALA A O 1
ATOM 620 N N . HIS A 1 83 ? 14.616 -7.470 -17.130 1.00 93.94 83 HIS A N 1
ATOM 621 C CA . HIS A 1 83 ? 14.330 -6.161 -16.558 1.00 93.94 83 HIS A CA 1
ATOM 622 C C . HIS A 1 83 ? 15.551 -5.701 -15.761 1.00 93.94 83 HIS A C 1
ATOM 624 O O . HIS A 1 83 ? 15.655 -5.938 -14.561 1.00 93.94 83 HIS A O 1
ATOM 630 N N . SER A 1 84 ? 16.503 -5.078 -16.456 1.00 91.00 84 SER A N 1
ATOM 631 C CA . SER A 1 84 ? 17.652 -4.439 -15.818 1.00 91.00 84 SER A CA 1
ATOM 632 C C . SER A 1 84 ? 17.247 -3.105 -15.202 1.00 91.00 84 SER A C 1
ATOM 634 O O . SER A 1 84 ? 16.605 -2.302 -15.882 1.00 91.00 84 SER A O 1
ATOM 636 N N . GLY A 1 85 ? 17.710 -2.848 -13.981 1.00 93.00 85 GLY A N 1
ATOM 637 C CA . GLY A 1 85 ? 17.539 -1.567 -13.307 1.00 93.00 85 GLY A CA 1
ATOM 638 C C . GLY A 1 85 ? 16.601 -1.622 -12.098 1.00 93.00 85 GLY A C 1
ATOM 639 O O . GLY A 1 85 ? 16.208 -2.693 -11.646 1.00 93.00 85 GLY A O 1
ATOM 640 N N . ALA A 1 86 ? 16.291 -0.462 -11.528 1.00 96.12 86 ALA A N 1
ATOM 641 C CA . ALA A 1 86 ? 15.651 -0.318 -10.224 1.00 96.12 86 ALA A CA 1
ATOM 642 C C . ALA A 1 86 ? 14.112 -0.334 -10.267 1.00 96.12 86 ALA A C 1
ATOM 644 O O . ALA A 1 86 ? 13.475 -0.358 -9.214 1.00 96.12 86 ALA A O 1
ATOM 645 N N . SER A 1 87 ? 13.481 -0.304 -11.445 1.00 96.56 87 SER A N 1
ATOM 646 C CA . SER A 1 87 ? 12.012 -0.236 -11.559 1.00 96.56 87 SER A CA 1
ATOM 647 C C . SER A 1 87 ? 11.287 -1.418 -10.895 1.00 96.56 87 SER A C 1
ATOM 649 O O . SER A 1 87 ? 10.274 -1.234 -10.204 1.00 96.56 87 SER A O 1
ATOM 651 N N . VAL A 1 88 ? 11.816 -2.635 -11.059 1.00 97.75 88 VAL A N 1
ATOM 652 C CA . VAL A 1 88 ? 11.288 -3.846 -10.407 1.00 97.75 88 VAL A CA 1
ATOM 653 C C . VAL A 1 88 ? 11.563 -3.813 -8.903 1.00 97.75 88 VAL A C 1
ATOM 655 O O . VAL A 1 88 ? 10.651 -4.089 -8.127 1.00 97.75 88 VAL A O 1
ATOM 658 N N . ASP A 1 89 ? 12.754 -3.386 -8.483 1.00 97.94 89 ASP A N 1
ATOM 659 C CA . ASP A 1 89 ? 13.131 -3.296 -7.066 1.00 97.94 89 ASP A CA 1
ATOM 660 C C . ASP A 1 89 ? 12.241 -2.315 -6.290 1.00 97.94 89 ASP A C 1
ATOM 662 O O . ASP A 1 89 ? 11.736 -2.639 -5.215 1.00 97.94 89 ASP A O 1
ATOM 666 N N . LEU A 1 90 ? 11.973 -1.133 -6.853 1.00 98.12 90 LEU A N 1
ATOM 667 C CA . LEU A 1 90 ? 11.063 -0.143 -6.267 1.00 98.12 90 LEU A CA 1
ATOM 668 C C . LEU A 1 90 ? 9.637 -0.692 -6.133 1.00 98.12 90 LEU A C 1
ATOM 670 O O . LEU A 1 90 ? 8.986 -0.497 -5.104 1.00 98.12 90 LEU A O 1
ATOM 674 N N . SER A 1 91 ? 9.170 -1.435 -7.140 1.00 97.38 91 SER A N 1
ATOM 675 C CA . SER A 1 91 ? 7.862 -2.100 -7.101 1.00 97.38 91 SER A CA 1
ATOM 676 C C . SER A 1 91 ? 7.815 -3.193 -6.025 1.00 97.38 91 SER A C 1
ATOM 678 O O . SER A 1 91 ? 6.821 -3.319 -5.312 1.00 97.38 91 SER A O 1
ATOM 680 N N . ILE A 1 92 ? 8.903 -3.948 -5.847 1.00 98.06 92 ILE A N 1
ATOM 681 C CA . ILE A 1 92 ? 9.035 -4.946 -4.780 1.00 98.06 92 ILE A CA 1
ATOM 682 C C . ILE A 1 92 ? 9.009 -4.270 -3.406 1.00 98.06 92 ILE A C 1
ATOM 684 O O . ILE A 1 92 ? 8.250 -4.699 -2.536 1.00 98.06 92 ILE A O 1
ATOM 688 N N . PHE A 1 93 ? 9.783 -3.204 -3.188 1.00 98.50 93 PHE A N 1
ATOM 689 C CA . PHE A 1 93 ? 9.777 -2.481 -1.912 1.00 98.50 93 PHE A CA 1
ATOM 690 C C . PHE A 1 93 ? 8.424 -1.832 -1.611 1.00 98.50 93 PHE A C 1
ATOM 692 O O . PHE A 1 93 ? 7.988 -1.842 -0.459 1.00 98.50 93 PHE A O 1
ATOM 699 N N . SER A 1 94 ? 7.722 -1.336 -2.632 1.00 98.50 94 SER A N 1
ATOM 700 C CA . SER A 1 94 ? 6.338 -0.886 -2.490 1.00 98.50 94 SER A CA 1
ATOM 701 C C . SER A 1 94 ? 5.455 -1.988 -1.896 1.00 98.50 94 SER A C 1
ATOM 703 O O . SER A 1 94 ? 4.832 -1.774 -0.851 1.00 98.50 94 SER A O 1
ATOM 705 N N . LEU A 1 95 ? 5.467 -3.188 -2.485 1.00 98.06 95 LEU A N 1
ATOM 706 C CA . LEU A 1 95 ? 4.672 -4.322 -2.003 1.00 98.06 95 LEU A CA 1
ATOM 707 C C . LEU A 1 95 ? 5.082 -4.790 -0.602 1.00 98.06 95 LEU A C 1
ATOM 709 O O . LEU A 1 95 ? 4.216 -5.192 0.167 1.00 98.06 95 LEU A O 1
ATOM 713 N N . HIS A 1 96 ? 6.361 -4.694 -0.229 1.00 98.69 96 HIS A N 1
ATOM 714 C CA . HIS A 1 96 ? 6.799 -4.990 1.140 1.00 98.69 96 HIS A CA 1
ATOM 715 C C . HIS A 1 96 ? 6.174 -4.033 2.158 1.00 98.69 96 HIS A C 1
ATOM 717 O O . HIS A 1 96 ? 5.672 -4.482 3.186 1.00 98.69 96 HIS A O 1
ATOM 723 N N . LEU A 1 97 ? 6.166 -2.726 1.875 1.00 98.62 97 LEU A N 1
ATOM 724 C CA . LEU A 1 97 ? 5.547 -1.740 2.764 1.00 98.62 97 LEU A CA 1
ATOM 725 C C . LEU A 1 97 ? 4.022 -1.904 2.830 1.00 98.62 97 LEU A C 1
ATOM 727 O O . LEU A 1 97 ? 3.454 -1.851 3.920 1.00 98.62 97 LEU A O 1
ATOM 731 N N . ALA A 1 98 ? 3.363 -2.161 1.695 1.00 98.38 98 ALA A N 1
ATOM 732 C CA . ALA A 1 98 ? 1.928 -2.456 1.666 1.00 98.38 98 ALA A CA 1
ATOM 733 C C . ALA A 1 98 ? 1.604 -3.749 2.438 1.00 98.38 98 ALA A C 1
ATOM 735 O O . ALA A 1 98 ? 0.651 -3.790 3.211 1.00 98.38 98 ALA A O 1
ATOM 736 N N . GLY A 1 99 ? 2.433 -4.786 2.292 1.00 98.25 99 GLY A N 1
ATOM 737 C CA . GLY A 1 99 ? 2.311 -6.036 3.038 1.00 98.25 99 GLY A CA 1
ATOM 738 C C . GLY A 1 99 ? 2.498 -5.840 4.542 1.00 98.25 99 GLY A C 1
ATOM 739 O O . GLY A 1 99 ? 1.690 -6.333 5.325 1.00 98.25 99 GLY A O 1
ATOM 740 N N . ALA A 1 100 ? 3.502 -5.063 4.957 1.00 98.62 100 ALA A N 1
ATOM 741 C CA . ALA A 1 100 ? 3.709 -4.710 6.359 1.00 98.62 100 ALA A CA 1
ATOM 742 C C . ALA A 1 100 ? 2.513 -3.933 6.934 1.00 98.62 100 ALA A C 1
ATOM 744 O O . ALA A 1 100 ? 2.059 -4.258 8.028 1.00 98.62 100 ALA A O 1
ATOM 745 N N . SER A 1 101 ? 1.951 -2.977 6.183 1.00 98.44 101 SER A N 1
ATOM 746 C CA . SER A 1 101 ? 0.693 -2.305 6.541 1.00 98.44 101 SER A CA 1
ATOM 747 C C . SER A 1 101 ? -0.424 -3.318 6.807 1.00 98.44 101 SER A C 1
ATOM 749 O O . SER A 1 101 ? -1.043 -3.293 7.868 1.00 98.44 101 SER A O 1
ATOM 751 N N . SER A 1 102 ? -0.675 -4.241 5.876 1.00 97.75 102 SER A N 1
ATOM 752 C CA . SER A 1 102 ? -1.737 -5.242 6.031 1.00 97.75 102 SER A CA 1
ATOM 753 C C . SER A 1 102 ? -1.510 -6.180 7.218 1.00 97.75 102 SER A C 1
ATOM 755 O O . SER A 1 102 ? -2.465 -6.486 7.922 1.00 97.75 102 SER A O 1
ATOM 757 N N . ILE A 1 103 ? -0.268 -6.604 7.473 1.00 98.44 103 ILE A N 1
ATOM 758 C CA . ILE A 1 103 ? 0.066 -7.461 8.621 1.00 98.44 103 ILE A CA 1
ATOM 759 C C . ILE A 1 103 ? -0.184 -6.718 9.936 1.00 98.44 103 ILE A C 1
ATOM 761 O O . ILE A 1 103 ? -0.826 -7.266 10.823 1.00 98.44 103 ILE A O 1
ATOM 765 N N . LEU A 1 104 ? 0.271 -5.466 10.055 1.00 97.88 104 LEU A N 1
ATOM 766 C CA . LEU A 1 104 ? 0.062 -4.657 11.260 1.00 97.88 104 LEU A CA 1
ATOM 767 C C . LEU A 1 104 ? -1.416 -4.344 11.517 1.00 97.88 104 LEU A C 1
ATOM 769 O O . LEU A 1 104 ? -1.803 -4.220 12.668 1.00 97.88 104 LEU A O 1
ATOM 773 N N . GLY A 1 105 ? -2.230 -4.188 10.470 1.00 94.88 105 GLY A N 1
ATOM 774 C CA . GLY A 1 105 ? -3.676 -3.986 10.616 1.00 94.88 105 GLY A CA 1
ATOM 775 C C . GLY A 1 105 ? -4.459 -5.268 10.919 1.00 94.88 105 GLY A C 1
ATOM 776 O O . GLY A 1 105 ? -5.593 -5.185 11.380 1.00 94.88 105 GLY A O 1
ATOM 777 N N . ALA A 1 106 ? -3.886 -6.441 10.635 1.00 96.44 106 ALA A N 1
ATOM 778 C CA . ALA A 1 106 ? -4.515 -7.735 10.893 1.00 96.44 106 ALA A CA 1
ATOM 779 C C . ALA A 1 106 ? -4.245 -8.281 12.308 1.00 96.44 106 ALA A C 1
ATOM 781 O O . ALA A 1 106 ? -4.982 -9.161 12.753 1.00 96.44 106 ALA A O 1
ATOM 782 N N . ILE A 1 107 ? -3.186 -7.798 12.970 1.00 95.12 107 ILE A N 1
ATOM 783 C CA . ILE A 1 107 ? -2.801 -8.131 14.354 1.00 95.12 107 ILE A CA 1
ATOM 784 C C . ILE A 1 107 ? -3.535 -7.214 15.335 1.00 95.12 107 ILE A C 1
ATOM 786 O O . ILE A 1 107 ? -4.053 -7.746 16.342 1.00 95.12 107 ILE A O 1
#

Organism: NCBI:txid3158779

Secondary structure (DSSP, 8-state):
-HHHHHHHIIIIIIIHIIIIIIIIHHHHHHHHT-SS-SSHHHHHHHHHHHHHHHHHHHHHHHSTT---STTTT-TTTTSTTTS-SSHHHHHHHHHHHHHHHHHHHH-

InterPro domains:
  IPR000883 Cytochrome c oxidase subunit I [PF00115] (2-107)
  IPR000883 Cytochrome c oxidase subunit I [PR01165] (25-49)
  IPR000883 Cytochrome c oxidase subunit I [PR01165] (67-79)
  IPR000883 Cytochrome c oxidase subunit I [PR01165] (99-107)
  IPR000883 Cytochrome c oxidase subunit I [PTHR10422] (1-107)
  IPR023616 Cytochrome c oxidase-like, subunit I domain [PS50855] (1-107)
  IPR036927 Cytochrome c oxidase-like, subunit I superfamily [G3DSA:1.20.210.10] (1-107)
  IPR036927 Cytochrome c oxidase-like, subunit I superfamily [SSF81442] (1-107)

Foldseek 3Di:
DVQQLVVCCCPLVNPCCCVLVNCVQPPVCVVVVHPGDPCVVLSVLLVVLLVVLVVLLVVLCVPDPADPCHNVCDPPCVPCVNDNDCSSVSNVVSVVSSVSSSVSSVD